Protein AF-A0A7G1IJD8-F1 (afdb_monomer_lite)

Foldseek 3Di:
DAWEEWAEWAEWEADEQAEETGETGEWGEWGADPDPDDATHHTHHWYHWYHGHPNYYYTHHTYYTYHYYYD

Structure (mmCIF, N/CA/C/O backbone):
data_AF-A0A7G1IJD8-F1
#
_entry.id   AF-A0A7G1IJD8-F1
#
loop_
_atom_site.group_PDB
_atom_site.id
_atom_site.type_symbol
_atom_site.label_atom_id
_atom_site.label_alt_id
_atom_site.label_comp_id
_atom_site.label_asym_id
_atom_site.label_entity_id
_atom_site.label_seq_id
_atom_site.pdbx_PDB_ins_code
_atom_site.Cartn_x
_atom_site.Cartn_y
_atom_site.Cartn_z
_atom_site.occupancy
_atom_site.B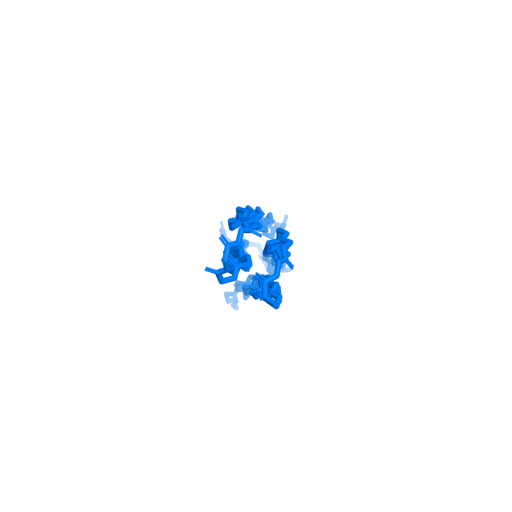_iso_or_equiv
_atom_site.auth_seq_id
_atom_site.auth_comp_id
_atom_site.auth_asym_id
_atom_site.auth_atom_id
_atom_site.pdbx_PDB_model_num
ATOM 1 N N . MET A 1 1 ? 21.783 -6.531 -17.228 1.00 52.75 1 MET A N 1
ATOM 2 C CA . MET A 1 1 ? 21.185 -5.892 -16.038 1.00 52.75 1 MET A CA 1
ATOM 3 C C . MET A 1 1 ? 19.678 -5.934 -16.225 1.00 52.75 1 MET A C 1
ATOM 5 O O . MET A 1 1 ? 19.222 -5.505 -17.277 1.00 52.75 1 MET A O 1
ATOM 9 N N . THR A 1 2 ? 18.928 -6.518 -15.293 1.00 63.16 2 THR A N 1
ATOM 10 C CA . THR A 1 2 ? 17.455 -6.499 -15.322 1.00 63.16 2 THR A CA 1
ATOM 11 C C . THR A 1 2 ? 16.999 -5.268 -14.551 1.00 63.16 2 THR A C 1
ATOM 13 O O . THR A 1 2 ? 17.481 -5.046 -13.442 1.00 63.16 2 THR A O 1
ATOM 16 N N . ALA A 1 3 ? 16.130 -4.447 -15.136 1.00 77.25 3 ALA A N 1
ATOM 17 C CA . ALA A 1 3 ? 15.615 -3.261 -14.464 1.00 77.25 3 ALA A CA 1
ATOM 18 C C . ALA A 1 3 ? 14.752 -3.639 -13.243 1.00 77.25 3 ALA A C 1
ATOM 20 O O . ALA A 1 3 ? 13.991 -4.608 -13.286 1.00 77.25 3 ALA A O 1
ATOM 21 N N . SER A 1 4 ? 14.889 -2.889 -12.146 1.00 83.88 4 SER A N 1
ATOM 22 C CA . SER A 1 4 ? 14.200 -3.171 -10.878 1.00 83.88 4 SER A CA 1
ATOM 23 C C . SER A 1 4 ? 12.693 -2.950 -10.980 1.00 83.88 4 SER A C 1
ATOM 25 O O . SER A 1 4 ? 12.255 -2.023 -11.651 1.00 83.88 4 SER A O 1
ATOM 27 N N . ALA A 1 5 ? 11.885 -3.743 -10.277 1.00 88.69 5 ALA A N 1
ATOM 28 C CA . ALA A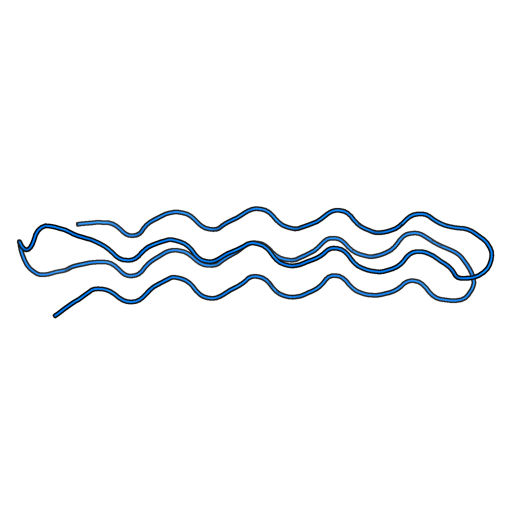 1 5 ? 10.461 -3.444 -10.138 1.00 88.69 5 ALA A CA 1
ATOM 29 C C . ALA A 1 5 ? 10.229 -2.181 -9.285 1.00 88.69 5 ALA A C 1
ATOM 31 O O . ALA A 1 5 ? 11.041 -1.846 -8.419 1.00 88.69 5 ALA A O 1
ATOM 32 N N . GLY A 1 6 ? 9.109 -1.500 -9.522 1.00 89.38 6 GLY A N 1
ATOM 33 C CA . GLY A 1 6 ? 8.646 -0.393 -8.696 1.00 89.38 6 GLY A CA 1
ATOM 34 C C . GLY A 1 6 ? 8.226 -0.877 -7.307 1.00 89.38 6 GLY A C 1
ATOM 35 O O . GLY A 1 6 ? 7.720 -1.988 -7.147 1.00 89.38 6 GLY A O 1
ATOM 36 N N . GLY A 1 7 ? 8.443 -0.049 -6.284 1.00 94.62 7 GLY A N 1
ATOM 37 C CA . GLY A 1 7 ? 8.064 -0.379 -4.907 1.00 94.62 7 GLY A CA 1
ATOM 38 C C . GLY A 1 7 ? 6.546 -0.469 -4.719 1.00 94.62 7 GLY A C 1
ATOM 39 O O . GLY A 1 7 ? 5.795 0.219 -5.404 1.00 94.62 7 GLY A O 1
ATOM 40 N N . ALA A 1 8 ? 6.079 -1.299 -3.786 1.00 96.38 8 ALA A N 1
ATOM 41 C CA . ALA A 1 8 ? 4.656 -1.357 -3.453 1.00 96.38 8 ALA A CA 1
ATOM 42 C C . ALA A 1 8 ? 4.175 -0.057 -2.782 1.00 96.38 8 ALA A C 1
ATOM 44 O O . ALA A 1 8 ? 4.915 0.571 -2.022 1.00 96.38 8 ALA A O 1
ATOM 45 N N . GLY A 1 9 ? 2.926 0.321 -3.046 1.00 94.38 9 GLY A N 1
ATOM 46 C CA . GLY A 1 9 ? 2.257 1.426 -2.371 1.00 94.38 9 GLY A CA 1
ATOM 47 C C . GLY A 1 9 ? 1.986 1.109 -0.899 1.00 94.38 9 GLY A C 1
ATOM 48 O O . GLY A 1 9 ? 1.718 -0.035 -0.532 1.00 94.38 9 GLY A O 1
ATOM 49 N N . GLY A 1 10 ? 2.063 2.127 -0.040 1.00 97.06 10 GLY A N 1
ATOM 50 C CA . GLY A 1 10 ? 1.824 1.978 1.399 1.00 97.06 10 GLY A CA 1
ATOM 51 C C . GLY A 1 10 ? 0.359 1.686 1.738 1.00 97.06 10 GLY A C 1
ATOM 52 O O . GLY A 1 10 ? -0.543 2.084 1.006 1.00 97.06 10 GLY A O 1
ATOM 53 N N . ALA A 1 11 ? 0.106 1.013 2.860 1.00 96.94 11 ALA A N 1
ATOM 54 C CA . ALA A 1 11 ? -1.260 0.789 3.335 1.00 96.94 11 ALA A CA 1
ATOM 55 C C . ALA A 1 11 ? -1.929 2.101 3.783 1.00 96.94 11 ALA A C 1
ATOM 57 O O . ALA A 1 11 ? -1.278 2.988 4.339 1.00 96.94 11 ALA A O 1
ATOM 58 N N . GLY A 1 12 ? -3.238 2.199 3.559 1.00 94.12 12 GLY A N 1
ATOM 59 C CA . GLY A 1 12 ? -4.067 3.284 4.064 1.00 94.12 12 GLY A CA 1
ATOM 60 C C . GLY A 1 12 ? -4.247 3.207 5.581 1.00 94.12 12 GLY A C 1
ATOM 61 O O . GLY A 1 12 ? -4.265 2.127 6.170 1.00 94.12 12 GLY A O 1
ATOM 62 N N . GLY A 1 13 ? -4.378 4.365 6.230 1.00 96.25 13 GLY A N 1
ATOM 63 C CA . GLY A 1 13 ? -4.536 4.453 7.684 1.00 96.25 13 GLY A CA 1
ATOM 64 C C . GLY A 1 13 ? -5.913 4.001 8.176 1.00 96.25 13 GLY A C 1
ATOM 65 O O . GLY A 1 13 ? -6.915 4.159 7.483 1.00 96.25 13 GLY A O 1
ATOM 66 N N . HIS A 1 14 ? -5.977 3.474 9.395 1.00 93.62 14 HIS A N 1
ATOM 67 C CA . HIS A 1 14 ? -7.243 3.090 10.020 1.00 93.62 14 HIS A CA 1
ATOM 68 C C . HIS A 1 14 ? -7.952 4.297 10.640 1.00 93.62 14 HIS A C 1
ATOM 70 O O . HIS A 1 14 ? -7.311 5.148 11.262 1.00 93.62 14 HIS A O 1
ATOM 76 N N . ALA A 1 15 ? -9.276 4.343 10.510 1.00 93.38 15 ALA A N 1
ATOM 77 C CA . ALA A 1 15 ? -10.104 5.230 11.312 1.00 93.38 15 ALA A CA 1
ATOM 78 C C . ALA A 1 15 ? -10.254 4.696 12.748 1.00 93.38 15 ALA A C 1
ATOM 80 O O . ALA A 1 15 ? -10.053 3.513 13.020 1.00 93.38 15 ALA A O 1
ATOM 81 N N . GLY A 1 16 ? -10.576 5.601 13.676 1.00 90.44 16 GLY A N 1
ATOM 82 C CA . GLY A 1 16 ? -10.744 5.292 15.097 1.00 90.44 16 GLY A CA 1
ATOM 83 C C . GLY A 1 16 ? -12.113 4.685 15.411 1.00 90.44 16 GLY A C 1
ATOM 84 O O . GLY A 1 16 ? -12.567 3.738 14.777 1.00 90.44 16 GLY A O 1
ATOM 85 N N . LEU A 1 17 ? -12.809 5.232 16.409 1.00 94.88 17 LEU A N 1
ATOM 86 C CA . LEU A 1 17 ? -14.138 4.732 16.773 1.00 94.88 17 LEU A CA 1
ATOM 87 C C . LEU A 1 17 ? -15.183 5.002 15.674 1.00 94.88 17 LEU A C 1
ATOM 89 O O . LEU A 1 17 ? -16.068 4.181 15.436 1.00 94.88 17 LEU A O 1
ATOM 93 N N . PHE A 1 18 ? -15.029 6.128 14.977 1.00 93.81 18 PHE A N 1
ATOM 94 C CA . PHE A 1 18 ? -15.860 6.554 13.858 1.00 93.81 18 PHE A CA 1
ATOM 95 C C . PHE A 1 18 ? -14.988 7.092 12.719 1.00 93.81 18 PHE A C 1
ATOM 97 O O . PHE A 1 18 ? -13.896 7.608 12.968 1.00 93.81 18 PHE A O 1
ATOM 104 N N . GLY A 1 19 ? -15.502 7.026 11.491 1.00 92.00 19 GLY A N 1
ATOM 105 C CA . GLY A 1 19 ? -14.899 7.643 10.306 1.00 92.00 19 GLY A CA 1
ATOM 106 C C . GLY A 1 19 ? -14.435 6.638 9.255 1.00 92.00 19 GLY A C 1
ATOM 107 O O . GLY A 1 19 ? -14.423 5.435 9.487 1.00 92.00 19 GLY A O 1
ATOM 108 N N . THR A 1 20 ? -14.077 7.129 8.073 1.00 95.31 20 THR A N 1
ATOM 109 C CA . THR A 1 20 ? -13.656 6.280 6.952 1.00 95.31 20 THR A CA 1
ATOM 110 C C . THR A 1 20 ? -12.157 6.012 6.985 1.00 95.31 20 THR A C 1
ATOM 112 O O . THR A 1 20 ? -11.371 6.919 7.269 1.00 95.31 20 THR A O 1
ATOM 115 N N . GLY A 1 21 ? -11.759 4.788 6.646 1.00 94.94 21 GLY A N 1
ATOM 116 C CA . GLY A 1 21 ? -10.355 4.426 6.487 1.00 94.94 21 GLY A CA 1
ATOM 117 C C . GLY A 1 21 ? -9.680 5.228 5.373 1.00 94.94 21 GLY A C 1
ATOM 118 O O . GLY A 1 21 ? -10.309 5.633 4.395 1.00 94.94 21 GLY A O 1
ATOM 119 N N . GLY A 1 22 ? -8.380 5.467 5.517 1.00 97.12 22 GLY A N 1
ATOM 120 C CA . GLY A 1 22 ? -7.571 6.156 4.518 1.00 97.12 22 GLY A CA 1
ATOM 121 C C . GLY A 1 22 ? -7.364 5.309 3.264 1.00 97.12 22 GLY A C 1
ATOM 122 O O . GLY A 1 22 ? -7.328 4.082 3.326 1.00 97.12 22 GLY A O 1
ATOM 123 N N . MET A 1 23 ? -7.193 5.957 2.115 1.00 96.38 23 MET A N 1
ATOM 124 C CA . MET A 1 23 ? -6.873 5.262 0.867 1.00 96.38 23 MET A CA 1
ATOM 125 C C . MET A 1 23 ? -5.463 4.655 0.911 1.00 96.38 23 MET A C 1
ATOM 127 O O . MET A 1 23 ? -4.551 5.237 1.500 1.00 96.38 23 MET A O 1
ATOM 131 N N . GLY A 1 24 ? -5.284 3.501 0.267 1.00 96.06 24 GLY A N 1
ATOM 132 C CA . GLY A 1 24 ? -3.966 2.922 0.024 1.00 96.06 24 GLY A CA 1
ATOM 133 C C . GLY A 1 24 ? -3.132 3.777 -0.933 1.00 96.06 24 GLY A C 1
ATOM 134 O O . GLY A 1 24 ? -3.652 4.390 -1.865 1.00 96.06 24 GLY A O 1
ATOM 135 N N . GLY A 1 25 ? -1.822 3.819 -0.712 1.00 96.94 25 GLY A N 1
ATOM 136 C CA . GLY A 1 25 ? -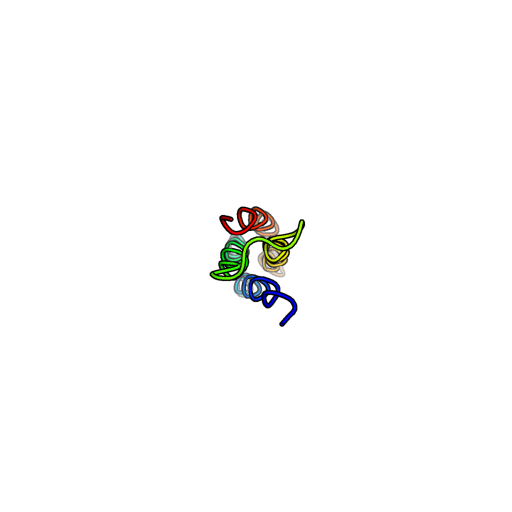0.877 4.543 -1.557 1.00 96.94 25 GLY A CA 1
ATOM 137 C C . GLY A 1 25 ? -0.715 3.905 -2.936 1.00 96.94 25 GLY A C 1
ATOM 138 O O . GLY A 1 25 ? -0.919 2.705 -3.117 1.00 96.94 25 GLY A O 1
ATOM 139 N N . THR A 1 26 ? -0.317 4.699 -3.924 1.00 96.81 26 THR A N 1
ATOM 140 C CA . THR A 1 26 ? -0.025 4.195 -5.269 1.00 96.81 26 THR A CA 1
ATOM 141 C C . THR A 1 26 ? 1.285 3.409 -5.305 1.00 96.81 26 THR A C 1
ATOM 143 O O . THR A 1 26 ? 2.233 3.720 -4.583 1.00 96.81 26 THR A O 1
ATOM 146 N N . GLY A 1 27 ? 1.342 2.384 -6.155 1.00 95.69 27 GLY A N 1
ATOM 147 C CA . GLY A 1 27 ? 2.581 1.666 -6.445 1.00 95.69 27 GLY A CA 1
ATOM 148 C C . GLY A 1 27 ? 3.593 2.542 -7.187 1.00 95.69 27 GLY A C 1
ATOM 149 O O . GLY A 1 27 ? 3.229 3.418 -7.972 1.00 95.69 27 GLY A O 1
ATOM 150 N N . GLY 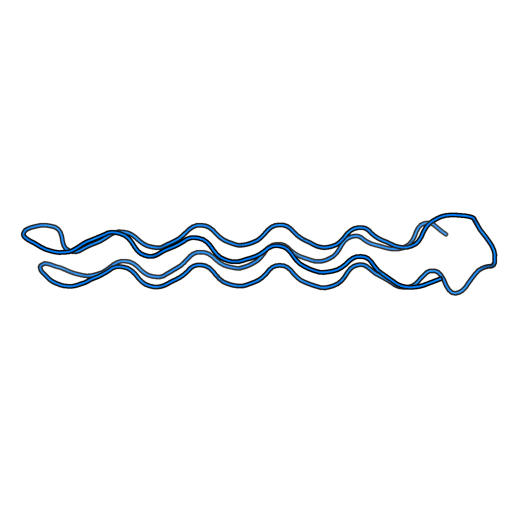A 1 28 ? 4.880 2.308 -6.942 1.00 94.25 28 GLY A N 1
ATOM 151 C CA . GLY A 1 28 ? 5.988 3.012 -7.581 1.00 94.25 28 GLY A CA 1
ATOM 152 C C . GLY A 1 28 ? 6.199 2.606 -9.040 1.00 94.25 28 GLY A C 1
ATOM 153 O O . GLY A 1 28 ? 5.796 1.525 -9.469 1.00 94.25 28 GLY A O 1
ATOM 154 N N . ILE A 1 29 ? 6.865 3.469 -9.805 1.00 92.38 29 ILE A N 1
ATOM 155 C CA . ILE A 1 29 ? 7.187 3.210 -11.214 1.00 92.38 29 ILE A CA 1
ATOM 156 C C . ILE A 1 29 ? 8.325 2.188 -11.310 1.00 92.38 29 ILE A C 1
ATOM 158 O O . ILE A 1 29 ? 9.274 2.229 -10.524 1.00 92.38 29 ILE A O 1
ATOM 162 N N . GLY A 1 30 ? 8.220 1.270 -12.271 1.00 89.88 30 GLY A N 1
ATOM 163 C CA . GLY A 1 30 ? 9.278 0.319 -12.593 1.00 89.88 30 GLY A CA 1
ATOM 164 C C . GLY A 1 30 ? 10.563 0.997 -13.070 1.00 89.88 30 GLY A C 1
ATOM 165 O O . GLY A 1 30 ? 10.547 2.049 -13.702 1.00 89.88 30 GLY A O 1
ATOM 166 N N . GLY A 1 31 ? 11.703 0.388 -12.765 1.00 87.31 31 GLY A N 1
ATOM 167 C CA . GLY A 1 31 ? 13.017 0.876 -13.159 1.00 87.31 31 GLY A CA 1
ATOM 168 C C . GLY A 1 31 ? 13.195 0.907 -14.675 1.00 87.31 31 GLY A C 1
ATOM 169 O O . GLY A 1 31 ? 12.666 0.065 -15.405 1.00 87.31 31 GLY A O 1
ATOM 170 N N . THR A 1 32 ? 13.975 1.870 -15.147 1.00 83.00 32 THR A N 1
ATOM 171 C CA . THR A 1 32 ? 14.340 1.987 -16.557 1.00 83.00 32 THR A CA 1
ATOM 172 C C . THR A 1 32 ? 15.457 1.018 -16.922 1.00 83.00 32 THR A C 1
ATOM 174 O O . THR A 1 32 ? 16.407 0.830 -16.158 1.00 83.00 32 THR A O 1
ATOM 177 N N . ASN A 1 33 ? 15.355 0.391 -18.095 1.00 74.69 33 ASN A N 1
ATOM 178 C CA . ASN A 1 33 ? 16.444 -0.415 -18.634 1.00 74.69 33 ASN A CA 1
ATOM 179 C C . ASN A 1 33 ? 17.288 0.438 -19.582 1.00 74.69 33 ASN A C 1
ATOM 181 O O . ASN A 1 33 ? 16.933 0.615 -20.734 1.00 74.69 33 ASN A O 1
ATOM 185 N N . SER A 1 34 ? 18.420 0.955 -19.104 1.00 64.69 34 SER A N 1
ATOM 186 C CA . SER A 1 34 ? 19.334 1.769 -19.925 1.00 64.69 34 SER A CA 1
ATOM 187 C C . SER A 1 34 ? 20.185 0.949 -20.909 1.00 64.69 34 SER A C 1
ATOM 189 O O . SER A 1 34 ? 21.070 1.495 -21.566 1.00 64.69 34 SER A O 1
ATOM 191 N N . ASN A 1 35 ? 19.983 -0.369 -20.970 1.00 61.03 35 ASN A N 1
ATOM 192 C CA . ASN A 1 35 ? 20.651 -1.282 -21.888 1.00 61.03 35 ASN A CA 1
ATOM 193 C C . ASN A 1 35 ? 19.594 -1.795 -22.873 1.00 61.03 35 ASN A C 1
ATOM 195 O O . ASN A 1 35 ? 18.505 -2.143 -22.437 1.00 61.03 35 ASN A O 1
ATOM 199 N N . SER A 1 36 ? 19.925 -1.930 -24.161 1.00 58.72 36 SER A N 1
ATOM 200 C CA . SER A 1 36 ? 19.025 -2.341 -25.265 1.00 58.72 36 SER A CA 1
ATOM 201 C C . SER A 1 36 ? 18.387 -3.745 -25.149 1.00 58.72 36 SER A C 1
ATOM 203 O O . SER A 1 36 ? 17.937 -4.323 -26.138 1.00 58.72 36 SER A O 1
ATOM 205 N N . GLY A 1 37 ? 18.388 -4.341 -23.955 1.00 61.28 37 GLY A N 1
ATOM 206 C CA . GLY A 1 37 ? 17.726 -5.600 -23.648 1.00 61.28 37 GLY A CA 1
ATOM 207 C C . GLY A 1 37 ? 16.208 -5.432 -23.504 1.00 61.28 37 GLY A C 1
ATOM 208 O O . GLY A 1 37 ? 15.724 -4.339 -23.262 1.00 61.28 37 GLY A O 1
ATOM 209 N N . PRO A 1 38 ? 15.431 -6.517 -23.606 1.00 58.31 38 PRO A N 1
ATOM 210 C CA . PRO A 1 38 ? 14.020 -6.469 -24.001 1.00 58.31 38 PRO A CA 1
ATOM 211 C C . PRO A 1 38 ? 13.015 -6.027 -22.927 1.00 58.31 38 PRO A C 1
ATOM 213 O O . PRO A 1 38 ? 11.823 -5.953 -23.222 1.00 58.31 38 PRO A O 1
ATOM 216 N N . SER A 1 39 ? 13.415 -5.782 -21.675 1.00 66.06 39 SER A N 1
ATOM 217 C CA . SER A 1 39 ? 12.431 -5.547 -20.606 1.00 66.06 39 SER A CA 1
ATOM 218 C C . SER A 1 39 ? 12.869 -4.497 -19.594 1.00 66.06 39 SER A C 1
ATOM 220 O O . SER A 1 39 ? 13.925 -4.615 -18.969 1.00 66.06 39 SER A O 1
ATOM 222 N N . ALA A 1 40 ? 12.022 -3.482 -19.440 1.00 80.62 40 ALA A N 1
ATOM 223 C CA . ALA A 1 40 ? 12.043 -2.540 -18.333 1.00 80.62 40 ALA A CA 1
ATOM 224 C C . ALA A 1 40 ? 11.369 -3.146 -17.088 1.00 80.62 40 ALA A C 1
ATOM 226 O O . ALA A 1 40 ? 10.736 -4.202 -17.163 1.00 80.62 40 ALA A O 1
ATOM 227 N N . GLY A 1 41 ? 11.539 -2.510 -15.930 1.00 87.12 41 GLY A N 1
ATOM 228 C CA . GLY A 1 41 ? 11.006 -3.007 -14.666 1.00 87.12 41 GLY A CA 1
ATOM 229 C C . GLY A 1 41 ? 9.481 -2.937 -14.631 1.00 87.12 41 GLY A C 1
ATOM 230 O O . GLY A 1 41 ? 8.889 -1.999 -15.154 1.00 87.12 41 GLY A O 1
ATOM 231 N N . ALA A 1 42 ? 8.816 -3.903 -13.999 1.00 89.62 42 ALA A N 1
ATOM 232 C CA . ALA A 1 42 ? 7.375 -3.807 -13.763 1.00 89.62 42 ALA A CA 1
ATOM 233 C C . ALA A 1 42 ? 7.058 -2.688 -12.755 1.00 89.62 42 ALA A C 1
ATOM 235 O O . ALA A 1 42 ? 7.866 -2.404 -11.871 1.00 89.62 42 ALA A O 1
ATOM 236 N N . GLY A 1 43 ? 5.879 -2.075 -12.861 1.00 91.81 43 GLY A N 1
ATOM 237 C CA . GLY A 1 43 ? 5.380 -1.167 -11.830 1.00 91.81 43 GLY A CA 1
ATOM 238 C C . GLY A 1 43 ? 5.036 -1.903 -10.536 1.00 91.81 43 GLY A C 1
ATOM 239 O O . GLY A 1 43 ? 4.750 -3.101 -10.545 1.00 91.81 43 GLY A O 1
ATOM 240 N N . GLY A 1 44 ? 5.086 -1.193 -9.413 1.00 95.56 44 GLY A N 1
ATOM 241 C CA . GLY A 1 44 ? 4.756 -1.744 -8.103 1.00 95.56 44 GLY A CA 1
ATOM 242 C C . GLY A 1 44 ? 3.254 -1.928 -7.902 1.00 95.56 44 GLY A C 1
ATOM 243 O O . GLY A 1 44 ? 2.444 -1.220 -8.493 1.00 95.56 44 GLY A O 1
ATOM 244 N N . ALA A 1 45 ? 2.850 -2.857 -7.039 1.00 96.75 45 ALA A N 1
ATOM 245 C CA . ALA A 1 45 ? 1.445 -2.985 -6.650 1.00 96.75 45 ALA A CA 1
ATOM 246 C C . ALA A 1 45 ? 0.968 -1.748 -5.868 1.00 96.75 45 ALA A C 1
ATOM 248 O O . ALA A 1 45 ? 1.750 -1.128 -5.148 1.00 96.75 45 ALA A O 1
ATOM 249 N N . GLY A 1 46 ? -0.315 -1.405 -5.981 1.00 96.00 46 GLY A N 1
ATOM 250 C CA . GLY A 1 46 ? -0.936 -0.413 -5.104 1.00 96.00 46 GLY A CA 1
ATOM 251 C C . GLY A 1 46 ? -1.109 -0.944 -3.681 1.00 96.00 46 GLY A C 1
ATOM 252 O O . GLY A 1 46 ? -1.163 -2.154 -3.461 1.00 96.00 46 GLY A O 1
ATOM 253 N N . GLY A 1 47 ? -1.175 -0.040 -2.709 1.00 97.31 47 GLY A N 1
ATOM 254 C CA . GLY A 1 47 ? -1.348 -0.379 -1.301 1.00 97.31 47 GLY A CA 1
ATOM 255 C C . GLY A 1 47 ? -2.788 -0.740 -0.948 1.00 97.31 47 GLY A C 1
ATOM 256 O O . GLY A 1 47 ? -3.734 -0.279 -1.582 1.00 97.31 47 GLY A O 1
ATOM 257 N N . ALA A 1 48 ? -2.984 -1.546 0.094 1.00 97.12 48 ALA A N 1
ATOM 258 C CA . ALA A 1 48 ? -4.323 -1.825 0.610 1.00 97.12 48 ALA A CA 1
ATOM 259 C C . ALA A 1 48 ? -4.954 -0.558 1.211 1.00 97.12 48 ALA A C 1
ATOM 261 O O . ALA A 1 48 ? -4.252 0.278 1.779 1.00 97.12 48 ALA A O 1
ATOM 262 N N . GLY A 1 49 ? -6.275 -0.425 1.111 1.00 95.69 49 GLY A N 1
ATOM 263 C CA . GLY A 1 49 ? -7.003 0.620 1.823 1.00 95.69 49 GLY A CA 1
ATOM 264 C C . GLY A 1 49 ? -7.054 0.363 3.328 1.00 95.69 49 GLY A C 1
ATOM 265 O O . GLY A 1 49 ? -6.899 -0.770 3.785 1.00 95.69 49 GLY A O 1
ATOM 266 N N . GLY A 1 50 ? -7.240 1.425 4.102 1.00 96.50 50 GLY A N 1
ATOM 267 C CA . GLY A 1 50 ? -7.303 1.376 5.557 1.00 96.50 50 GLY A CA 1
ATOM 268 C C . GLY A 1 50 ? -8.655 0.904 6.088 1.00 96.50 50 GLY A C 1
ATOM 269 O O . GLY A 1 50 ? -9.664 0.921 5.392 1.00 96.50 50 GLY A O 1
ATOM 270 N N . GLY A 1 51 ? -8.699 0.492 7.352 1.00 95.56 51 GLY A N 1
ATOM 271 C CA . GLY A 1 51 ? -9.951 0.079 8.000 1.00 95.56 51 GLY A CA 1
ATOM 272 C C . GLY A 1 51 ? -10.844 1.268 8.366 1.00 95.56 51 GLY A C 1
ATOM 273 O O . GLY A 1 51 ? -10.338 2.310 8.780 1.00 95.56 51 GLY A O 1
ATOM 274 N N . GLY A 1 52 ? -12.159 1.098 8.227 1.00 94.69 52 GLY A N 1
ATOM 275 C CA . GLY A 1 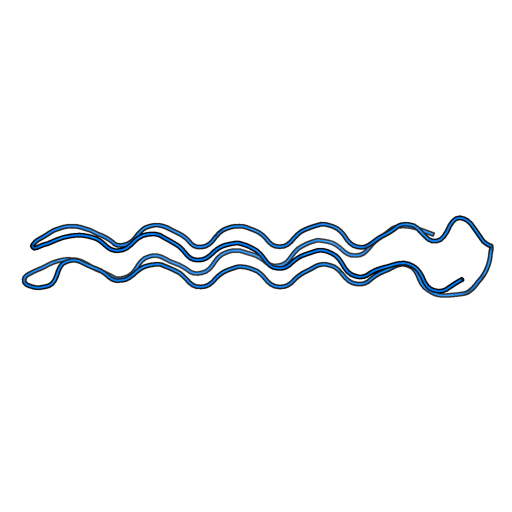52 ? -13.158 2.058 8.697 1.00 94.69 52 GLY A CA 1
ATOM 276 C C . GLY A 1 52 ? -13.305 2.078 10.217 1.00 94.69 52 GLY A C 1
ATOM 277 O O . GLY A 1 52 ? -12.674 1.297 10.930 1.00 94.69 52 GLY A O 1
ATOM 278 N N . GLY A 1 53 ? -14.128 3.002 10.706 1.00 95.75 53 GLY A N 1
ATOM 279 C CA . GLY A 1 53 ? -14.357 3.214 12.126 1.00 95.75 53 GLY A CA 1
ATOM 280 C C . GLY A 1 53 ? -15.045 2.018 12.772 1.00 95.75 53 GLY A C 1
ATOM 281 O O . GLY A 1 53 ? -15.959 1.436 12.195 1.00 95.75 53 GLY A O 1
ATOM 282 N N . TYR A 1 54 ? -14.626 1.674 13.990 1.00 89.88 54 TYR A N 1
ATOM 283 C CA . TYR A 1 54 ? -15.083 0.455 14.664 1.00 89.88 54 TYR A CA 1
ATOM 284 C C . TYR A 1 54 ? -16.606 0.389 14.861 1.00 89.88 54 TYR A C 1
ATOM 286 O O . TYR A 1 54 ? -17.201 -0.673 14.699 1.00 89.88 54 TYR A O 1
ATOM 294 N N . LEU A 1 55 ? -17.233 1.515 15.219 1.00 92.25 55 LEU A N 1
ATOM 295 C CA . LEU A 1 55 ? -18.685 1.595 15.404 1.00 92.25 55 LEU A CA 1
ATOM 296 C C . LEU A 1 55 ? -19.412 2.049 14.139 1.00 92.25 55 LEU A C 1
ATOM 298 O O . LEU A 1 55 ? -20.521 1.593 13.878 1.00 92.25 55 LEU A O 1
ATOM 302 N N . SER A 1 56 ? -18.824 2.973 13.379 1.00 91.75 56 SER A N 1
ATOM 303 C CA . SER A 1 56 ? -19.394 3.419 12.109 1.00 91.75 56 SER A CA 1
ATOM 304 C C . SER A 1 56 ? -18.339 4.058 11.217 1.00 91.75 56 SER A C 1
ATOM 306 O O . SER A 1 56 ? -17.713 5.058 11.583 1.00 91.75 56 SER A O 1
ATOM 308 N N . GLY A 1 57 ? -18.225 3.527 10.007 1.00 93.69 57 GLY A N 1
ATOM 309 C CA . GLY A 1 57 ? -17.454 4.101 8.916 1.00 93.69 57 GLY A CA 1
ATOM 310 C C . GLY A 1 57 ? -16.911 3.029 7.979 1.00 93.69 57 GLY A C 1
ATOM 311 O O . GLY A 1 57 ? -16.623 1.909 8.396 1.00 93.69 57 GLY A O 1
ATOM 312 N N . ASP A 1 58 ? -16.774 3.388 6.707 1.00 95.69 58 ASP A N 1
ATOM 313 C CA . ASP A 1 58 ? -16.339 2.463 5.664 1.00 95.69 58 ASP A CA 1
ATOM 314 C C . ASP A 1 58 ? -14.819 2.308 5.623 1.00 95.69 58 ASP A C 1
ATOM 316 O O . ASP A 1 58 ? -14.059 3.207 5.995 1.00 95.69 58 ASP A O 1
ATOM 320 N N . GLY A 1 59 ? -14.363 1.161 5.123 1.00 95.31 59 GLY A N 1
ATOM 321 C CA . GLY A 1 59 ? -12.964 0.982 4.753 1.00 95.31 59 GLY A CA 1
ATOM 322 C C . GLY A 1 59 ? -12.540 1.956 3.654 1.00 95.31 59 GLY A C 1
ATOM 323 O O . GLY A 1 59 ? -13.327 2.333 2.786 1.00 95.31 59 GLY A O 1
ATOM 324 N N . GLY A 1 60 ? -11.272 2.347 3.684 1.00 96.50 60 GLY A N 1
ATOM 325 C CA . GLY A 1 60 ? -10.643 3.095 2.611 1.00 96.50 60 GLY A CA 1
ATOM 326 C C . GLY A 1 60 ? -10.466 2.236 1.364 1.00 96.50 60 GLY A C 1
ATOM 327 O O . GLY A 1 60 ? -10.302 1.017 1.436 1.00 96.50 60 GLY A O 1
ATOM 328 N N . ALA A 1 61 ? -10.471 2.880 0.200 1.00 96.56 61 ALA A N 1
ATOM 329 C CA . ALA A 1 61 ? -10.192 2.211 -1.064 1.00 96.56 61 ALA A CA 1
ATOM 330 C C . ALA A 1 61 ? -8.713 1.796 -1.171 1.00 96.56 61 ALA A C 1
ATOM 332 O O . ALA A 1 61 ? -7.824 2.441 -0.611 1.00 96.56 61 ALA A O 1
ATOM 333 N N . GLY A 1 62 ? -8.441 0.732 -1.927 1.00 96.12 62 GLY A N 1
ATOM 334 C CA . GLY A 1 62 ? -7.075 0.373 -2.309 1.00 96.12 62 GLY A CA 1
ATOM 335 C C . GLY A 1 62 ? -6.432 1.421 -3.221 1.00 96.12 62 GLY A C 1
ATOM 336 O O . GLY A 1 62 ? -7.118 2.148 -3.940 1.00 96.12 62 GLY A O 1
ATOM 337 N N . GLY A 1 63 ? -5.106 1.485 -3.192 1.00 96.50 63 GLY A N 1
ATOM 338 C CA . GLY A 1 63 ? -4.299 2.303 -4.084 1.00 96.50 63 GLY A CA 1
ATOM 339 C C . GLY A 1 63 ? -4.147 1.673 -5.465 1.00 96.50 63 GLY A C 1
ATOM 340 O O . GLY A 1 63 ? -4.215 0.454 -5.632 1.00 96.50 63 GLY A O 1
ATOM 341 N N . ALA A 1 64 ? -3.914 2.512 -6.473 1.00 96.69 64 ALA A N 1
ATOM 342 C CA . ALA A 1 64 ? -3.636 2.052 -7.829 1.00 96.69 64 ALA A CA 1
ATOM 343 C C . ALA A 1 64 ? -2.222 1.456 -7.949 1.00 96.69 64 ALA A C 1
ATOM 345 O O . ALA A 1 64 ? -1.297 1.862 -7.242 1.00 96.69 64 ALA A O 1
ATOM 346 N N . GLY A 1 65 ? -2.044 0.515 -8.879 1.00 95.25 65 GLY A N 1
ATOM 347 C CA . GLY A 1 65 ? -0.718 0.026 -9.262 1.00 95.25 65 GLY A CA 1
ATOM 348 C C . GLY A 1 65 ? 0.136 1.108 -9.930 1.00 95.25 65 GLY A C 1
ATOM 349 O O . GLY A 1 65 ? -0.383 2.063 -10.508 1.00 95.25 65 GLY A O 1
ATOM 350 N N . GLY A 1 66 ? 1.452 0.947 -9.843 1.00 94.19 66 GLY A N 1
ATOM 351 C CA . GLY A 1 66 ? 2.439 1.786 -10.505 1.00 94.19 66 GLY A CA 1
ATOM 352 C C . GLY A 1 66 ? 2.610 1.434 -11.980 1.00 94.19 66 GLY A C 1
ATOM 353 O O . GLY A 1 66 ? 2.320 0.318 -12.416 1.00 94.19 66 GLY A O 1
ATOM 354 N N . ALA A 1 67 ? 3.107 2.395 -12.755 1.00 91.69 67 ALA A N 1
ATOM 355 C CA . ALA A 1 67 ? 3.420 2.191 -14.165 1.00 91.69 67 ALA A CA 1
ATOM 356 C C . ALA A 1 67 ? 4.681 1.330 -14.351 1.00 91.69 67 ALA A C 1
ATOM 358 O O . ALA A 1 67 ? 5.591 1.347 -13.519 1.00 91.69 67 ALA A O 1
ATOM 359 N N . GLY A 1 68 ? 4.751 0.599 -15.467 1.00 88.50 68 GLY A N 1
ATOM 360 C CA . GLY A 1 68 ? 5.989 -0.050 -15.904 1.00 88.50 68 GLY A CA 1
ATOM 361 C C . GLY A 1 68 ? 7.096 0.967 -16.191 1.00 88.50 68 GLY A C 1
ATOM 362 O O . GLY A 1 68 ? 6.828 2.140 -16.438 1.00 88.50 68 GLY A O 1
ATOM 363 N N . GLY A 1 69 ? 8.340 0.509 -16.127 1.00 85.00 69 GLY A N 1
ATOM 364 C CA . GLY A 1 69 ? 9.510 1.295 -16.480 1.00 85.00 69 GLY A CA 1
ATOM 365 C C . GLY A 1 69 ? 9.676 1.442 -17.988 1.00 85.00 69 GLY A C 1
ATOM 366 O O . GLY A 1 69 ? 9.069 0.717 -18.778 1.00 85.00 69 GLY A O 1
ATOM 367 N N . GLN A 1 70 ? 10.557 2.360 -18.380 1.00 78.25 70 GLN A N 1
ATOM 368 C CA . GLN A 1 70 ? 10.867 2.636 -19.785 1.00 78.25 70 GLN A CA 1
ATOM 369 C C . GLN A 1 70 ? 12.131 1.892 -20.242 1.00 78.25 70 GLN A C 1
ATOM 371 O O . GLN A 1 70 ? 13.023 1.605 -19.437 1.00 78.25 70 GLN A O 1
ATOM 376 N N . ASN A 1 71 ? 12.189 1.590 -21.537 1.00 71.06 71 ASN A N 1
ATOM 377 C CA . ASN A 1 71 ? 13.361 1.068 -22.238 1.00 71.06 71 ASN A CA 1
ATOM 378 C C . ASN A 1 71 ? 13.889 2.158 -23.169 1.00 71.06 71 ASN A C 1
ATOM 380 O O . ASN A 1 71 ? 13.039 2.699 -23.914 1.00 71.06 71 ASN A O 1
#

Organism: Mycobacterium kansasii (NCBI:txid1768)

pLDDT: mean 88.72, std 11.46, range [52.75, 97.31]

Radius of gyration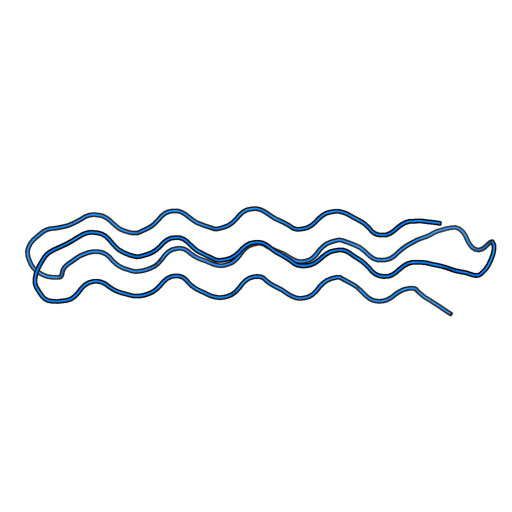: 16.3 Å; chains: 1; bounding box: 41×14×42 Å

Secondary structure (DSSP, 8-state):
-PPPPPPPPPPPPPP-SBSPPPPPPPPPPPPP--SSSS-PPPPPPPPPPPP--SSB-PPPPPPPPPPPPP-

Sequence (71 aa):
MTASAGGAGGAGGHAGLFGTGGMGGTGGIGGTNSNSGPSAGAGGAGGAGGGGGYLSGDGGAGGAGGAGGQN